Protein AF-A0A660M2G2-F1 (afdb_monomer)

Secondary structure (DSSP, 8-state):
-----TTTT---EEEEEETTEEEEEEPPPHHHHHHHHHHHHHHHT---HHHHHHHHHHHHHHHHTTEEEESS---HHHHHHTS-HHHHHHHHHHHHHHHT--

Sequence (102 aa):
MAKYNLTSSLDKTFTFSIEDKEFLFTKPTVRQAREMARLFSAAQKDEDPDMQSQKSQEAMREVYSFITSMGHNESIEDVLDNQTVDVQAAFGEMMKKELSLE

Mean predicted aligned error: 5.32 Å

Radius of gyration: 15.84 Å; Cα contacts (8 Å, |Δi|>4): 84; chains: 1; bounding box: 38×45×36 Å

Structure (mmCIF, N/CA/C/O backbone):
data_AF-A0A660M2G2-F1
#
_entry.id   AF-A0A660M2G2-F1
#
loop_
_atom_site.group_PDB
_atom_site.id
_atom_site.type_symbol
_atom_site.label_atom_id
_atom_site.label_alt_id
_atom_site.label_comp_id
_atom_site.label_asym_id
_atom_site.label_entity_id
_atom_site.label_seq_id
_atom_site.pdbx_PDB_ins_code
_atom_site.Cartn_x
_atom_site.Cartn_y
_atom_site.Cartn_z
_atom_site.occupancy
_atom_site.B_iso_or_equiv
_atom_site.auth_seq_id
_atom_site.auth_comp_id
_atom_site.auth_asym_id
_atom_site.auth_atom_id
_atom_site.pdbx_PDB_model_num
ATOM 1 N N . MET A 1 1 ? -22.060 29.637 18.675 1.00 53.06 1 MET A N 1
ATOM 2 C CA . MET A 1 1 ? -21.253 29.139 17.538 1.00 53.06 1 MET A CA 1
ATOM 3 C C . MET A 1 1 ? -21.219 27.623 17.605 1.00 53.06 1 MET A C 1
ATOM 5 O O . MET A 1 1 ? -20.928 27.099 18.673 1.00 53.06 1 MET A O 1
ATOM 9 N N . ALA A 1 2 ? -21.558 26.928 16.519 1.00 68.31 2 ALA A N 1
ATOM 10 C CA . ALA A 1 2 ? -21.431 25.473 16.459 1.00 68.31 2 ALA A CA 1
ATOM 11 C C . ALA A 1 2 ? -19.943 25.077 16.403 1.00 68.31 2 ALA A C 1
ATOM 13 O O . ALA A 1 2 ? -19.175 25.684 15.657 1.00 68.31 2 ALA A O 1
ATOM 14 N N . LYS A 1 3 ? -19.530 24.088 17.207 1.00 77.31 3 LYS A N 1
ATOM 15 C CA . LYS A 1 3 ? -18.204 23.457 17.114 1.00 77.31 3 LYS A CA 1
ATOM 16 C C . LYS A 1 3 ? -18.304 22.281 16.146 1.00 77.31 3 LYS A C 1
ATOM 18 O O . LYS A 1 3 ? -18.980 21.306 16.451 1.00 77.31 3 LYS A O 1
ATOM 23 N N . TYR A 1 4 ? -17.620 22.369 15.011 1.00 78.12 4 TYR A N 1
ATOM 24 C CA . TYR A 1 4 ? -17.513 21.268 14.056 1.00 78.12 4 TYR A CA 1
ATOM 25 C C . TYR A 1 4 ? -16.245 20.462 14.345 1.00 78.12 4 TYR A C 1
ATOM 27 O O . TYR A 1 4 ? -15.155 21.030 14.421 1.00 78.12 4 TYR A O 1
ATOM 35 N N . ASN A 1 5 ? -16.383 19.145 14.515 1.00 80.44 5 ASN A N 1
ATOM 36 C CA . ASN A 1 5 ? -15.255 18.221 14.571 1.00 80.44 5 ASN A CA 1
ATOM 37 C C . ASN A 1 5 ? -15.125 17.531 13.208 1.00 80.44 5 ASN A C 1
ATOM 39 O O . ASN A 1 5 ? -15.932 16.676 12.866 1.00 80.44 5 ASN A O 1
ATOM 43 N N . LEU A 1 6 ? -14.102 17.897 12.438 1.00 77.44 6 LEU A N 1
ATOM 44 C CA . LEU A 1 6 ? -13.861 17.343 11.099 1.00 77.44 6 LEU A CA 1
ATOM 45 C C . LEU A 1 6 ? -13.279 15.917 11.117 1.00 77.44 6 LEU A C 1
ATOM 47 O O . LEU A 1 6 ? -13.040 15.349 10.062 1.00 77.44 6 LEU A O 1
ATOM 51 N N . THR A 1 7 ? -13.018 15.343 12.296 1.00 76.50 7 THR A N 1
ATOM 52 C CA . THR A 1 7 ? -12.345 14.038 12.450 1.00 76.50 7 THR A CA 1
ATOM 53 C C . THR A 1 7 ? -13.248 12.925 12.970 1.00 76.50 7 THR A C 1
ATOM 55 O O . THR A 1 7 ? -12.849 11.766 12.951 1.00 76.50 7 THR A O 1
ATOM 58 N N . SER A 1 8 ? -14.452 13.252 13.445 1.00 62.78 8 SER A N 1
ATOM 59 C CA . SER A 1 8 ? -15.318 12.308 14.164 1.00 62.78 8 SER A CA 1
ATOM 60 C C . SER A 1 8 ? -15.969 11.233 13.290 1.00 62.78 8 SER A C 1
ATOM 62 O O . SER A 1 8 ? -16.504 10.278 13.836 1.00 62.78 8 SER A O 1
ATOM 64 N N . SER A 1 9 ? -15.936 11.378 11.965 1.00 60.97 9 SER A N 1
ATOM 65 C CA . SER A 1 9 ? -16.553 10.447 11.008 1.00 60.97 9 SER A CA 1
ATOM 66 C C . SER A 1 9 ? -15.579 9.950 9.936 1.00 60.97 9 SER A C 1
ATOM 68 O O . SER A 1 9 ? -16.017 9.487 8.889 1.00 60.97 9 SER A O 1
ATOM 70 N N . LEU A 1 10 ? -14.270 10.126 10.142 1.00 77.50 10 LEU A N 1
ATOM 71 C CA . LEU A 1 10 ? -13.261 9.722 9.166 1.00 77.50 10 LEU A CA 1
ATOM 72 C C . LEU A 1 10 ? -12.646 8.384 9.569 1.00 77.50 10 LEU A C 1
ATOM 74 O O . LEU A 1 10 ? -11.945 8.307 10.581 1.00 77.50 10 LEU A O 1
ATOM 78 N N . ASP A 1 11 ? -12.855 7.365 8.737 1.00 78.38 11 ASP A N 1
ATOM 79 C CA . ASP A 1 11 ? -12.156 6.088 8.850 1.00 78.38 11 ASP A CA 1
ATOM 80 C C . ASP A 1 11 ? -10.677 6.291 8.525 1.00 78.38 11 ASP A C 1
ATOM 82 O O . ASP A 1 11 ? -10.302 6.560 7.379 1.00 78.38 11 ASP A O 1
ATOM 86 N N . LYS A 1 12 ? -9.840 6.201 9.564 1.00 84.50 12 LYS A N 1
ATOM 87 C CA . LYS A 1 12 ? -8.380 6.384 9.492 1.00 84.50 12 LYS A CA 1
ATOM 88 C C . LYS A 1 12 ? -7.648 5.130 9.032 1.00 84.50 12 LYS A C 1
ATOM 90 O O . LYS A 1 12 ? -6.474 5.207 8.685 1.00 84.50 12 LYS A O 1
ATOM 95 N N . THR A 1 13 ? -8.326 3.994 9.060 1.00 90.88 13 THR A N 1
ATOM 96 C CA . THR A 1 13 ? -7.760 2.684 8.768 1.00 90.88 13 THR A CA 1
ATOM 97 C C . THR A 1 13 ? -8.769 1.844 8.004 1.00 90.88 13 THR A C 1
ATOM 99 O O . THR A 1 13 ? -9.972 2.026 8.187 1.00 90.88 13 THR A O 1
ATOM 102 N N . PHE A 1 14 ? -8.288 0.904 7.202 1.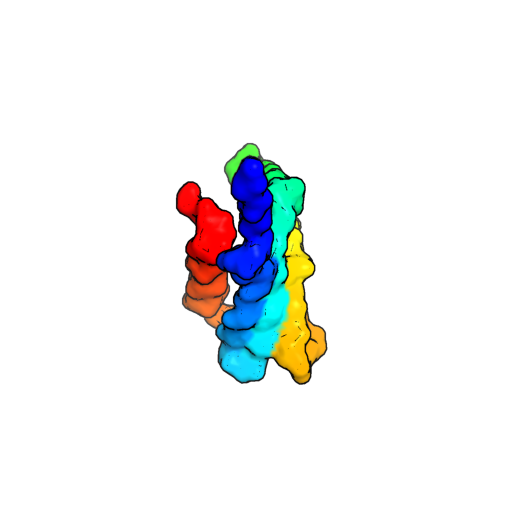00 91.44 14 PHE A N 1
ATOM 103 C CA . PHE A 1 14 ? -9.103 -0.181 6.660 1.00 91.44 14 PHE A CA 1
ATOM 104 C C . PHE A 1 14 ? -8.306 -1.484 6.697 1.00 91.44 14 PHE A C 1
ATOM 106 O O . PHE A 1 14 ? -7.076 -1.459 6.745 1.00 91.44 14 PHE A O 1
ATOM 113 N N . THR A 1 15 ? -9.006 -2.611 6.685 1.00 94.75 15 THR A N 1
ATOM 114 C CA . THR A 1 15 ? -8.395 -3.944 6.686 1.00 94.75 15 THR A CA 1
ATOM 115 C C . THR A 1 15 ? -8.659 -4.608 5.343 1.00 94.75 15 THR A C 1
ATOM 117 O O . THR A 1 15 ? -9.736 -4.436 4.770 1.00 94.75 15 THR A O 1
ATOM 120 N N . PHE A 1 16 ? -7.688 -5.358 4.841 1.00 94.88 16 PHE A N 1
ATOM 121 C CA . PHE A 1 16 ? -7.817 -6.175 3.638 1.00 94.88 16 PHE A CA 1
ATOM 122 C C . PHE A 1 16 ? -7.056 -7.487 3.824 1.00 94.88 16 PHE A C 1
ATOM 124 O O . PHE A 1 16 ? -6.247 -7.610 4.744 1.00 94.88 16 PHE A O 1
ATOM 131 N N . SER A 1 17 ? -7.311 -8.466 2.961 1.00 95.62 17 SER A N 1
ATOM 132 C CA . SER A 1 17 ? -6.593 -9.735 2.982 1.00 95.62 17 SER A CA 1
ATOM 133 C C . SER A 1 17 ? -6.055 -10.108 1.609 1.00 95.62 17 SER A C 1
ATOM 135 O O . SER A 1 17 ? -6.618 -9.744 0.574 1.00 95.62 17 SER A O 1
ATOM 137 N N . ILE A 1 18 ? -4.952 -10.846 1.623 1.00 94.69 18 ILE A N 1
ATOM 138 C CA . ILE A 1 18 ? -4.418 -11.563 0.471 1.00 94.69 18 ILE A CA 1
ATOM 139 C C . ILE A 1 18 ? -4.367 -13.024 0.899 1.00 94.69 18 ILE A C 1
ATOM 141 O O . ILE A 1 18 ? -3.614 -13.376 1.803 1.00 94.69 18 ILE A O 1
ATOM 145 N N . GLU A 1 19 ? -5.220 -13.848 0.289 1.00 90.69 19 GLU A N 1
ATOM 146 C CA . GLU A 1 19 ? -5.443 -15.237 0.709 1.00 90.69 19 GLU A CA 1
ATOM 147 C C . GLU A 1 19 ? -5.870 -15.316 2.190 1.00 90.69 19 GLU A C 1
ATOM 149 O O . GLU A 1 19 ? -6.913 -14.769 2.557 1.00 90.69 19 GLU A O 1
ATOM 154 N N . ASP A 1 20 ? -5.091 -15.990 3.034 1.00 92.25 20 ASP A N 1
ATOM 155 C CA . ASP A 1 20 ? -5.307 -16.154 4.473 1.00 92.25 20 ASP A CA 1
ATOM 156 C C . ASP A 1 20 ? -4.566 -15.110 5.333 1.00 92.25 20 ASP A C 1
ATOM 158 O O . ASP A 1 20 ? -4.630 -15.169 6.562 1.00 92.25 20 ASP A O 1
ATOM 162 N N . LYS A 1 21 ? -3.890 -14.136 4.708 1.00 95.75 21 LYS A N 1
ATOM 163 C CA . LYS A 1 21 ? -3.090 -13.106 5.388 1.00 95.75 21 LYS A CA 1
ATOM 164 C C . LYS A 1 21 ? -3.839 -11.783 5.447 1.00 95.75 21 LYS A C 1
ATOM 166 O O . LYS A 1 21 ? -4.189 -11.213 4.413 1.00 95.75 21 LYS A O 1
ATOM 171 N N . GLU A 1 22 ? -4.082 -11.289 6.657 1.00 97.12 22 GLU A N 1
ATOM 172 C CA . GLU A 1 22 ? -4.783 -10.029 6.906 1.00 97.12 22 GLU A CA 1
ATOM 173 C C . GLU A 1 22 ? -3.819 -8.869 7.167 1.00 97.12 22 GLU A C 1
ATOM 175 O O . GLU A 1 22 ? -2.819 -8.989 7.876 1.00 97.12 22 GLU A O 1
ATOM 180 N N . PHE A 1 23 ? -4.176 -7.696 6.654 1.00 97.50 23 PHE A N 1
ATOM 181 C CA . PHE A 1 23 ? -3.381 -6.483 6.748 1.00 97.50 23 PHE A CA 1
ATOM 182 C C . PHE A 1 23 ? -4.237 -5.286 7.148 1.00 97.50 23 PHE A C 1
ATOM 184 O O . PHE A 1 23 ? -5.361 -5.115 6.675 1.00 97.50 23 PHE A O 1
ATOM 191 N N . LEU A 1 24 ? -3.668 -4.407 7.970 1.00 96.06 24 LEU A N 1
ATOM 192 C CA . LEU A 1 24 ? -4.238 -3.112 8.319 1.00 96.06 24 LEU A CA 1
ATOM 193 C C . LEU A 1 24 ? -3.530 -2.015 7.528 1.00 96.06 24 LEU A C 1
ATOM 195 O O . LEU A 1 24 ? -2.337 -1.789 7.722 1.00 96.06 24 LEU A O 1
ATOM 199 N N . PHE A 1 25 ? -4.271 -1.280 6.706 1.00 94.81 25 PHE A N 1
ATOM 200 C CA . PHE A 1 25 ? -3.793 -0.040 6.112 1.00 94.81 25 PHE A CA 1
ATOM 201 C C . PHE A 1 25 ? -4.131 1.150 7.009 1.00 94.81 25 PHE A C 1
ATOM 203 O O . PHE A 1 25 ? -5.280 1.320 7.426 1.00 94.81 25 PHE A O 1
ATOM 210 N N . THR A 1 26 ? -3.152 2.018 7.257 1.00 93.06 26 THR A N 1
ATOM 211 C CA . THR A 1 26 ? -3.350 3.295 7.952 1.00 93.06 26 THR A CA 1
ATOM 212 C C . THR A 1 26 ? -3.253 4.452 6.971 1.00 93.06 26 THR A C 1
ATOM 214 O O . THR A 1 26 ? -2.203 4.688 6.380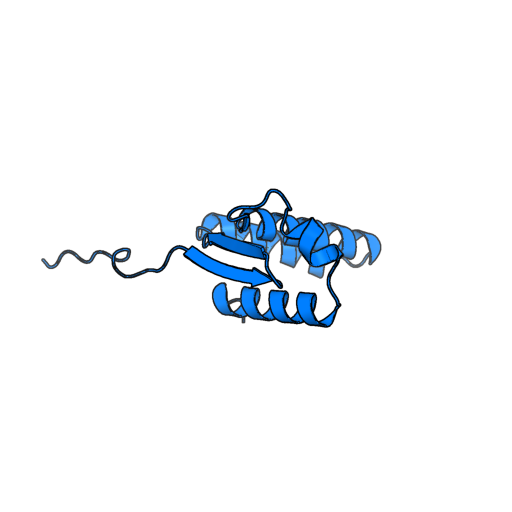 1.00 93.06 26 THR A O 1
ATOM 217 N N . LYS A 1 27 ? -4.337 5.221 6.822 1.00 90.31 27 LYS A N 1
ATOM 218 C CA . LYS A 1 27 ? -4.376 6.338 5.873 1.00 90.31 27 LYS A CA 1
ATOM 219 C C . LYS A 1 27 ? -3.302 7.380 6.214 1.00 90.31 27 LYS A C 1
ATOM 221 O O . LYS A 1 27 ? -3.244 7.836 7.362 1.00 90.31 27 LYS A O 1
ATOM 226 N N . PRO A 1 28 ? -2.473 7.789 5.235 1.00 89.44 28 PRO A N 1
ATOM 227 C CA . PRO A 1 28 ? -1.403 8.743 5.472 1.00 89.44 28 PRO A CA 1
ATOM 228 C C . PRO A 1 28 ? -1.962 10.126 5.808 1.00 89.44 28 PRO A C 1
ATOM 230 O O . PRO A 1 28 ? -3.052 10.524 5.389 1.00 89.44 28 PRO A O 1
ATOM 233 N N . THR A 1 29 ? -1.176 10.917 6.532 1.00 88.50 29 THR A N 1
ATOM 234 C CA . THR A 1 29 ? -1.450 12.354 6.662 1.00 88.50 29 THR A CA 1
ATOM 235 C C . THR A 1 29 ? -1.254 13.068 5.321 1.00 88.50 29 THR A C 1
ATOM 237 O O . THR A 1 29 ? -0.507 12.607 4.462 1.00 88.50 29 THR A O 1
ATOM 240 N N . VAL A 1 30 ? -1.821 14.272 5.159 1.00 87.12 30 VAL A N 1
ATOM 241 C CA . VAL A 1 30 ? -1.593 15.112 3.961 1.00 87.12 30 VAL A CA 1
ATOM 242 C C . VAL A 1 30 ? -0.100 15.335 3.683 1.00 87.12 30 VAL A C 1
ATOM 244 O O . VAL A 1 30 ? 0.310 15.417 2.529 1.00 87.12 30 VAL A O 1
ATOM 247 N N . ARG A 1 31 ? 0.731 15.433 4.731 1.00 88.25 31 ARG A N 1
ATOM 248 C CA . ARG A 1 31 ? 2.185 15.586 4.581 1.00 88.25 31 ARG A CA 1
ATOM 249 C C . ARG A 1 31 ? 2.814 14.341 3.950 1.00 88.25 31 ARG A C 1
ATOM 251 O O . ARG A 1 31 ? 3.564 14.488 2.996 1.00 88.25 31 ARG A O 1
ATOM 258 N N . GLN A 1 32 ? 2.464 13.159 4.451 1.00 90.25 32 GLN A N 1
ATOM 259 C CA . GLN A 1 32 ? 2.950 11.874 3.937 1.00 90.25 32 GLN A CA 1
ATOM 260 C C . GLN A 1 32 ? 2.435 11.592 2.519 1.00 90.25 32 GLN A C 1
ATOM 262 O O . GLN A 1 32 ? 3.207 11.221 1.645 1.00 90.25 32 GLN A O 1
ATOM 267 N N . ALA A 1 33 ? 1.163 11.885 2.233 1.00 87.12 33 ALA A N 1
ATOM 268 C CA . ALA A 1 33 ? 0.612 11.733 0.885 1.00 87.12 33 ALA A CA 1
ATOM 269 C C . ALA A 1 33 ? 1.335 12.619 -0.152 1.00 87.12 33 ALA A C 1
ATOM 271 O O . ALA A 1 33 ? 1.578 12.195 -1.280 1.00 87.12 33 ALA A O 1
ATOM 272 N N . ARG A 1 34 ? 1.731 13.846 0.225 1.00 87.44 34 ARG A N 1
ATOM 273 C CA . ARG A 1 34 ? 2.545 14.727 -0.637 1.00 87.44 34 ARG A CA 1
ATOM 274 C C . ARG A 1 34 ? 3.946 14.174 -0.886 1.00 87.44 34 ARG A C 1
ATOM 276 O O . ARG A 1 34 ? 4.490 14.382 -1.967 1.00 87.44 34 ARG A O 1
ATOM 283 N N . GLU A 1 35 ? 4.528 13.516 0.107 1.00 89.94 35 GLU A N 1
ATOM 284 C CA . GLU A 1 35 ? 5.834 12.869 -0.006 1.00 89.94 35 GLU A CA 1
ATOM 285 C C . GLU A 1 35 ? 5.773 11.673 -0.960 1.00 89.94 35 GLU A C 1
ATOM 287 O O . GLU A 1 35 ? 6.520 11.648 -1.936 1.00 89.94 35 GLU A O 1
ATOM 292 N N . MET A 1 36 ? 4.782 10.792 -0.800 1.00 87.12 36 MET A N 1
ATOM 293 C CA . MET A 1 36 ? 4.497 9.714 -1.754 1.00 87.12 36 MET A CA 1
ATOM 294 C C . MET A 1 36 ? 4.312 10.245 -3.182 1.00 87.12 36 MET A C 1
ATOM 296 O O . MET A 1 36 ? 4.970 9.781 -4.111 1.00 87.12 36 MET A O 1
ATOM 300 N N . ALA A 1 37 ? 3.468 11.266 -3.375 1.00 86.31 37 ALA A N 1
ATOM 301 C CA . ALA A 1 37 ? 3.240 11.857 -4.695 1.00 86.31 37 ALA A CA 1
ATOM 302 C C . ALA A 1 37 ? 4.531 12.417 -5.319 1.00 86.31 37 ALA A C 1
ATOM 304 O O . ALA A 1 37 ? 4.724 12.332 -6.536 1.00 86.31 37 ALA A O 1
ATOM 305 N N . ARG A 1 38 ? 5.437 12.965 -4.498 1.00 89.81 38 ARG A N 1
ATOM 306 C CA . ARG A 1 38 ? 6.756 13.427 -4.943 1.00 89.81 38 ARG A CA 1
ATOM 307 C C . ARG A 1 38 ? 7.637 12.262 -5.395 1.00 89.81 38 ARG A C 1
ATOM 309 O O . ARG A 1 38 ? 8.278 12.407 -6.434 1.00 89.81 38 ARG A O 1
ATOM 316 N N . LEU A 1 39 ? 7.658 11.147 -4.663 1.00 89.25 39 LEU A N 1
ATOM 317 C CA . LEU A 1 39 ? 8.420 9.946 -5.032 1.00 89.25 39 LEU A CA 1
ATOM 318 C C . LEU A 1 39 ? 7.914 9.356 -6.356 1.00 89.25 39 LEU A C 1
ATOM 320 O O . LEU A 1 39 ? 8.696 9.196 -7.292 1.00 89.25 39 LEU A O 1
ATOM 324 N N . PHE A 1 40 ? 6.598 9.167 -6.499 1.00 86.38 40 PHE A N 1
ATOM 325 C CA . PHE A 1 40 ? 5.998 8.698 -7.755 1.00 86.38 40 PHE A CA 1
ATOM 326 C C . PHE A 1 40 ? 6.264 9.653 -8.927 1.00 86.38 40 PHE A C 1
ATOM 328 O O . PHE A 1 40 ? 6.621 9.217 -10.019 1.00 86.38 40 PHE A O 1
ATOM 335 N N . SER A 1 41 ? 6.163 10.967 -8.705 1.00 87.62 41 SER A N 1
ATOM 336 C CA . SER A 1 41 ? 6.483 11.964 -9.737 1.00 87.62 41 SER A CA 1
ATOM 337 C C . SER A 1 41 ? 7.958 11.933 -10.140 1.00 87.62 41 SER A C 1
ATOM 339 O O . SER A 1 41 ? 8.281 12.188 -11.298 1.00 87.62 41 SER A O 1
ATOM 341 N N . ALA A 1 42 ? 8.862 11.671 -9.193 1.00 88.56 42 ALA A N 1
ATOM 342 C CA . ALA A 1 42 ? 10.290 11.556 -9.466 1.00 88.56 42 ALA A CA 1
ATOM 343 C C . ALA A 1 42 ? 10.615 10.290 -10.268 1.00 88.56 42 ALA A C 1
ATOM 345 O O . ALA A 1 42 ? 11.502 10.344 -11.115 1.00 88.56 42 ALA A O 1
ATOM 346 N N . ALA A 1 43 ? 9.886 9.196 -10.036 1.00 87.94 43 ALA A N 1
ATOM 347 C CA . ALA A 1 43 ? 9.998 7.970 -10.820 1.00 87.94 43 ALA A CA 1
ATOM 348 C C . ALA A 1 43 ? 9.492 8.156 -12.261 1.00 87.94 43 ALA A C 1
ATOM 350 O O . ALA A 1 43 ? 10.149 7.750 -13.212 1.00 87.94 43 ALA A O 1
ATOM 351 N N . GLN A 1 44 ? 8.352 8.829 -12.447 1.00 85.25 44 GLN A N 1
ATOM 352 C CA . GLN A 1 44 ? 7.762 9.046 -13.778 1.00 85.25 44 GLN A CA 1
ATOM 353 C C . GLN A 1 44 ? 8.572 9.986 -14.678 1.00 85.25 44 GLN A C 1
ATOM 355 O O . GLN A 1 44 ? 8.488 9.881 -15.897 1.00 85.25 44 GLN A O 1
ATOM 360 N N . LYS A 1 45 ? 9.309 10.933 -14.090 1.00 88.94 45 LYS A N 1
ATOM 361 C CA . LYS A 1 45 ? 10.103 11.930 -14.827 1.00 88.94 45 LYS A CA 1
ATOM 362 C C . LYS A 1 45 ? 11.506 11.453 -15.190 1.00 88.94 45 LYS A C 1
ATOM 364 O O . LYS A 1 45 ? 12.236 12.218 -15.814 1.00 88.94 45 LYS A O 1
ATOM 369 N N . ASP A 1 46 ? 11.901 10.264 -14.746 1.00 87.81 46 ASP A N 1
ATOM 370 C CA . ASP A 1 46 ? 13.195 9.702 -15.107 1.00 87.81 46 ASP A CA 1
ATOM 3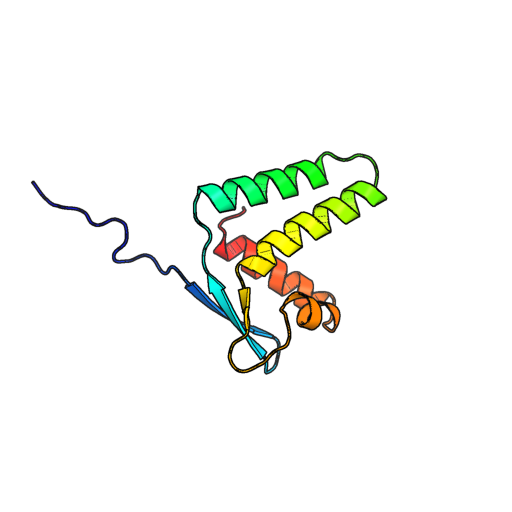71 C C . ASP A 1 46 ? 13.131 9.070 -16.498 1.00 87.81 46 ASP A C 1
ATOM 373 O O . ASP A 1 46 ? 12.182 8.352 -16.812 1.00 87.81 46 ASP A O 1
ATOM 377 N N . GLU A 1 47 ? 14.121 9.371 -17.333 1.00 88.31 47 GLU A N 1
ATOM 378 C CA . GLU A 1 47 ? 14.217 8.847 -18.700 1.00 88.31 47 GLU A CA 1
ATOM 379 C C . GLU A 1 47 ? 15.010 7.534 -18.749 1.00 88.31 47 GLU A C 1
ATOM 381 O O . GLU A 1 47 ? 14.902 6.790 -19.724 1.00 88.31 47 GLU A O 1
ATOM 386 N N . ASP A 1 48 ? 15.792 7.240 -17.704 1.00 92.38 48 ASP A N 1
ATOM 387 C CA . ASP A 1 48 ? 16.530 5.989 -17.570 1.00 92.38 48 ASP A CA 1
ATOM 388 C C . ASP A 1 48 ? 15.597 4.892 -17.011 1.00 92.38 48 ASP A C 1
ATOM 390 O O . ASP A 1 48 ? 15.108 5.029 -15.884 1.00 92.38 48 ASP A O 1
ATOM 394 N N . PRO A 1 49 ? 15.345 3.795 -17.756 1.00 89.56 49 PRO A N 1
ATOM 395 C CA . PRO A 1 49 ? 14.463 2.716 -17.311 1.00 89.56 49 PRO A CA 1
ATOM 396 C C . PRO A 1 49 ? 14.895 2.056 -15.996 1.00 89.56 49 PRO A C 1
ATOM 398 O O . PRO A 1 49 ? 14.040 1.690 -15.184 1.00 89.56 49 PRO A O 1
ATOM 401 N N . ASP A 1 50 ? 16.202 1.922 -15.758 1.00 91.12 50 ASP A N 1
ATOM 402 C CA . ASP A 1 50 ? 16.723 1.281 -14.550 1.00 91.12 50 ASP A CA 1
ATOM 403 C C . ASP A 1 50 ? 16.516 2.195 -13.335 1.00 91.12 50 ASP A C 1
ATOM 405 O O . ASP A 1 50 ? 16.070 1.743 -12.272 1.00 91.12 50 ASP A O 1
ATOM 409 N N . MET A 1 51 ? 16.747 3.502 -13.497 1.00 90.75 51 MET A N 1
ATOM 410 C CA . MET A 1 51 ? 16.476 4.480 -12.436 1.00 90.75 51 MET A CA 1
ATOM 411 C C . MET A 1 51 ? 14.979 4.691 -12.200 1.00 90.75 51 MET A C 1
ATOM 413 O O . MET A 1 51 ? 14.551 4.819 -11.049 1.00 90.75 51 MET A O 1
ATOM 417 N N . GLN A 1 52 ? 14.166 4.687 -13.256 1.00 87.25 52 GLN A N 1
ATOM 418 C CA . GLN A 1 52 ? 12.709 4.734 -13.155 1.00 87.25 52 GLN A CA 1
ATOM 419 C C . GLN A 1 52 ? 12.179 3.541 -12.354 1.00 87.25 52 GLN A C 1
ATOM 421 O O . GLN A 1 52 ? 11.331 3.719 -11.473 1.00 87.25 52 GLN A O 1
ATOM 426 N N . SER A 1 53 ? 12.695 2.340 -12.623 1.00 87.50 53 SER A N 1
ATOM 427 C CA . SER A 1 53 ? 12.328 1.121 -11.900 1.00 87.50 53 SER A CA 1
ATOM 428 C C . SER A 1 53 ? 12.698 1.218 -10.417 1.00 87.50 53 SER A C 1
ATOM 430 O O . SER A 1 53 ? 11.828 1.059 -9.557 1.00 87.50 53 SER A O 1
ATOM 432 N N . GLN A 1 54 ? 13.9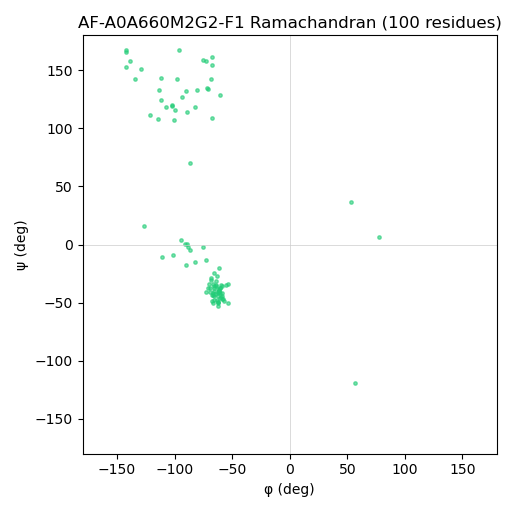41 1.600 -10.094 1.00 89.50 54 GLN A N 1
ATOM 433 C CA . GLN A 1 54 ? 14.378 1.784 -8.702 1.00 89.50 54 GLN A CA 1
ATOM 434 C C . GLN A 1 54 ? 13.529 2.810 -7.943 1.00 89.50 54 GLN A C 1
ATOM 436 O O . GLN A 1 54 ? 13.076 2.541 -6.830 1.00 89.50 54 GLN A O 1
ATOM 441 N N . LYS A 1 55 ? 13.264 3.973 -8.543 1.00 89.19 55 LYS A N 1
ATOM 442 C CA . LYS A 1 55 ? 12.445 5.022 -7.913 1.00 89.19 55 LYS A CA 1
ATOM 443 C C . LYS A 1 55 ? 10.989 4.601 -7.743 1.00 89.19 55 LYS A C 1
ATOM 445 O O . LYS A 1 55 ? 10.349 4.987 -6.768 1.00 89.19 55 LYS A O 1
ATOM 450 N N . SER A 1 56 ? 10.459 3.806 -8.672 1.00 85.69 56 SER A N 1
ATOM 451 C CA . SER A 1 56 ? 9.108 3.247 -8.553 1.00 85.69 56 SER A CA 1
ATOM 452 C C . SER A 1 56 ? 9.022 2.263 -7.386 1.00 85.69 56 SER A C 1
ATOM 454 O O . SER A 1 56 ? 8.055 2.301 -6.628 1.00 85.69 56 SER A O 1
ATOM 456 N N . GLN A 1 57 ? 10.052 1.433 -7.191 1.00 87.25 57 GLN A N 1
ATOM 457 C CA . GLN A 1 57 ? 10.145 0.539 -6.034 1.00 87.25 57 GLN A CA 1
ATOM 458 C C . GLN A 1 57 ? 10.260 1.314 -4.717 1.00 87.25 57 GLN A C 1
ATOM 460 O O . GLN A 1 57 ? 9.580 0.977 -3.752 1.00 87.25 57 GLN A O 1
ATOM 465 N N . GLU A 1 58 ? 11.061 2.382 -4.673 1.00 89.31 58 GLU A N 1
ATOM 466 C CA . GLU A 1 58 ? 11.160 3.257 -3.497 1.00 89.31 58 GLU A CA 1
ATOM 467 C C . GLU A 1 58 ? 9.804 3.887 -3.146 1.00 89.31 58 GLU A C 1
ATOM 469 O O . GLU A 1 58 ? 9.373 3.843 -1.993 1.00 89.31 58 GLU A O 1
ATOM 474 N N . ALA A 1 59 ? 9.083 4.398 -4.148 1.00 86.94 59 ALA A N 1
ATOM 475 C CA . ALA A 1 59 ? 7.743 4.945 -3.957 1.00 86.94 59 ALA A CA 1
ATOM 476 C C . ALA A 1 59 ? 6.749 3.891 -3.435 1.00 86.94 59 ALA A C 1
ATOM 478 O O . ALA A 1 59 ? 5.924 4.195 -2.574 1.00 86.94 59 ALA A O 1
ATOM 479 N N . MET A 1 60 ? 6.837 2.646 -3.916 1.00 86.44 60 MET A N 1
ATOM 480 C CA . MET A 1 60 ? 5.999 1.542 -3.435 1.00 86.44 60 MET A CA 1
ATOM 481 C C . MET A 1 60 ? 6.347 1.108 -2.010 1.00 86.44 60 MET A C 1
ATOM 483 O O . MET A 1 60 ? 5.439 0.852 -1.221 1.00 86.44 60 MET A O 1
ATOM 487 N N . ARG A 1 61 ? 7.628 1.097 -1.633 1.00 89.06 61 ARG A N 1
ATOM 488 C CA . ARG A 1 61 ? 8.041 0.826 -0.247 1.00 89.06 61 ARG A CA 1
ATOM 489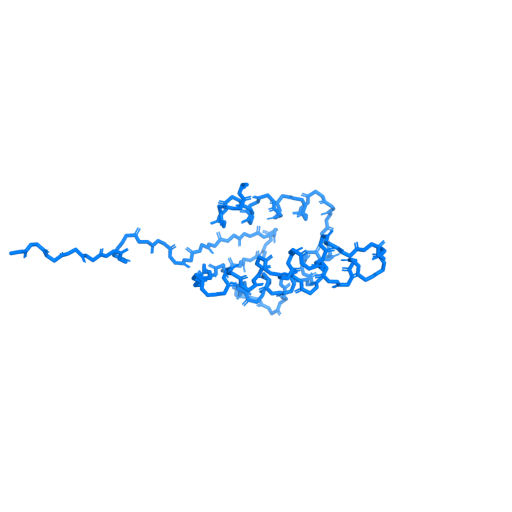 C C . ARG A 1 61 ? 7.482 1.845 0.733 1.00 89.06 61 ARG A C 1
ATOM 491 O O . ARG A 1 61 ? 7.055 1.469 1.823 1.00 89.06 61 ARG A O 1
ATOM 498 N N . GLU A 1 62 ? 7.416 3.112 0.334 1.00 90.00 62 GLU A N 1
ATOM 499 C CA . GLU A 1 62 ? 6.764 4.134 1.150 1.00 90.00 62 GLU A CA 1
ATOM 500 C C . GLU A 1 62 ? 5.277 3.807 1.358 1.00 90.00 62 GLU A C 1
ATOM 502 O O . GLU A 1 62 ? 4.780 3.921 2.475 1.00 90.00 62 GLU A O 1
ATOM 507 N N . VAL A 1 63 ? 4.572 3.311 0.334 1.00 88.44 63 VAL A N 1
ATOM 508 C CA . VAL A 1 63 ? 3.179 2.843 0.478 1.00 88.44 63 VAL A CA 1
ATOM 509 C C . VAL A 1 63 ? 3.086 1.661 1.447 1.00 88.44 63 VAL A C 1
ATOM 511 O O . VAL A 1 63 ? 2.210 1.646 2.314 1.00 88.44 63 VAL A O 1
ATOM 514 N N . TYR A 1 64 ? 3.996 0.692 1.341 1.00 92.44 64 TYR A N 1
ATOM 515 C CA . TYR A 1 64 ? 4.037 -0.477 2.223 1.00 92.44 64 TYR A CA 1
ATOM 516 C C . TYR A 1 64 ? 4.293 -0.116 3.688 1.00 92.44 64 TYR A C 1
ATOM 518 O O . TYR A 1 64 ? 3.801 -0.813 4.571 1.00 92.44 64 TYR A O 1
ATOM 526 N N . SER A 1 65 ? 4.964 1.006 3.968 1.00 92.44 65 SER A N 1
ATOM 527 C CA . SER A 1 65 ? 5.182 1.489 5.341 1.00 92.44 65 SER A CA 1
ATOM 528 C C . SER A 1 65 ? 3.885 1.807 6.106 1.00 92.44 65 SER A C 1
ATOM 530 O O . SER A 1 65 ? 3.877 1.834 7.338 1.00 92.44 65 SER A O 1
ATOM 532 N N . PHE A 1 66 ? 2.775 2.015 5.389 1.00 93.56 66 PHE A N 1
ATOM 533 C CA . PHE A 1 66 ? 1.449 2.254 5.962 1.00 93.56 66 PHE A CA 1
ATOM 534 C C . PHE A 1 66 ? 0.644 0.972 6.203 1.00 93.56 66 PHE A C 1
ATOM 536 O O . PHE A 1 66 ? -0.503 1.052 6.656 1.00 93.56 66 PHE A O 1
ATOM 543 N N . ILE A 1 67 ? 1.216 -0.192 5.887 1.00 95.75 67 ILE A N 1
ATOM 544 C CA . ILE A 1 67 ? 0.565 -1.496 5.967 1.00 95.75 67 ILE A CA 1
ATOM 545 C C . ILE A 1 67 ? 1.205 -2.317 7.083 1.00 95.75 67 ILE A C 1
ATOM 547 O O . ILE A 1 67 ? 2.406 -2.575 7.080 1.00 95.75 67 ILE A O 1
ATOM 551 N N . THR A 1 68 ? 0.379 -2.775 8.018 1.00 96.00 68 THR A N 1
ATOM 552 C CA . THR A 1 68 ? 0.801 -3.614 9.144 1.00 96.00 68 THR A CA 1
ATOM 553 C C . THR A 1 68 ? 0.184 -5.000 9.011 1.00 96.00 68 THR A C 1
ATOM 555 O O . THR A 1 68 ? -1.022 -5.113 8.786 1.00 96.00 68 THR A O 1
ATOM 558 N N . SER A 1 69 ? 0.981 -6.056 9.183 1.00 95.69 69 SER A N 1
ATOM 559 C CA . SER A 1 69 ? 0.485 -7.435 9.219 1.00 95.69 69 SER A CA 1
ATOM 560 C C . SER A 1 69 ? -0.361 -7.703 10.467 1.00 95.69 69 SER A C 1
ATOM 562 O O . SER A 1 69 ? -0.061 -7.222 11.565 1.00 95.69 69 SER A O 1
ATOM 564 N N . MET A 1 70 ? -1.428 -8.487 10.316 1.00 95.81 70 MET A N 1
ATOM 565 C CA . MET A 1 70 ? -2.337 -8.837 11.407 1.00 95.81 70 MET A CA 1
ATOM 566 C C . MET A 1 70 ? -2.257 -10.332 11.706 1.00 95.81 70 MET A C 1
ATOM 568 O O . MET A 1 70 ? -2.733 -11.167 10.949 1.00 95.81 70 MET A O 1
ATOM 572 N N . GLY A 1 71 ? -1.648 -10.682 12.841 1.00 92.81 71 GLY A N 1
ATOM 573 C CA . GLY A 1 71 ? -1.570 -12.079 13.287 1.00 92.81 71 GLY A CA 1
ATOM 574 C C . GLY A 1 71 ? -0.514 -12.936 12.576 1.00 92.81 71 GLY A C 1
ATOM 575 O O . GLY A 1 71 ? -0.431 -14.129 12.856 1.00 92.81 71 GLY A O 1
ATOM 576 N N . HIS A 1 72 ? 0.323 -12.345 11.719 1.00 94.50 72 HIS A N 1
ATOM 577 C CA . HIS A 1 72 ? 1.471 -12.994 11.078 1.00 94.50 72 HIS A CA 1
ATOM 578 C C . HIS A 1 72 ? 2.671 -12.038 10.965 1.00 94.50 72 HIS A C 1
ATOM 580 O O . HIS A 1 72 ? 2.544 -10.828 11.163 1.00 94.50 72 HIS A O 1
ATOM 586 N N . ASN A 1 73 ? 3.848 -12.589 10.646 1.00 93.25 73 ASN A N 1
ATOM 587 C CA . ASN A 1 73 ? 5.113 -11.840 10.593 1.00 93.25 73 ASN A CA 1
ATOM 588 C C . ASN A 1 73 ? 5.559 -11.459 9.173 1.00 93.25 73 ASN A C 1
ATOM 590 O O . ASN A 1 73 ? 6.539 -10.738 9.022 1.00 93.25 73 ASN A O 1
ATOM 594 N N . GLU A 1 74 ? 4.888 -11.974 8.144 1.00 94.31 74 GLU A N 1
ATOM 595 C CA . GLU A 1 74 ? 5.234 -11.676 6.751 1.00 94.31 74 GLU A CA 1
ATOM 596 C C . GLU A 1 74 ? 4.860 -10.239 6.377 1.00 94.31 74 GLU A C 1
ATOM 598 O O . GLU A 1 74 ? 3.755 -9.782 6.689 1.00 94.31 74 GLU A O 1
ATOM 603 N N . SER A 1 75 ? 5.780 -9.541 5.705 1.00 94.25 75 SER A N 1
ATOM 604 C CA . SER A 1 75 ? 5.545 -8.188 5.208 1.00 94.25 75 SER A CA 1
ATOM 605 C C . SER A 1 75 ? 4.645 -8.205 3.970 1.00 94.25 75 SER A C 1
ATOM 607 O O . SER A 1 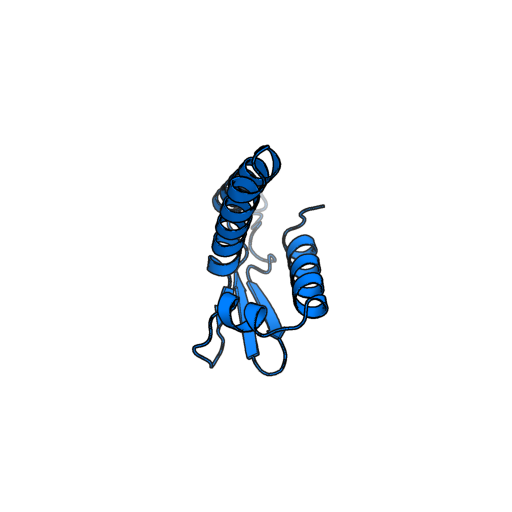75 ? 4.542 -9.212 3.272 1.00 94.25 75 SER A O 1
ATOM 609 N N . ILE A 1 76 ? 3.993 -7.079 3.669 1.00 94.88 76 ILE A N 1
ATOM 610 C CA . ILE A 1 76 ? 3.184 -6.970 2.449 1.00 94.88 76 ILE A CA 1
ATOM 611 C C . ILE A 1 76 ? 4.038 -7.087 1.173 1.00 94.88 76 ILE A C 1
ATOM 613 O O . ILE A 1 76 ? 3.551 -7.631 0.189 1.00 94.88 76 ILE A O 1
ATOM 617 N N . GLU A 1 77 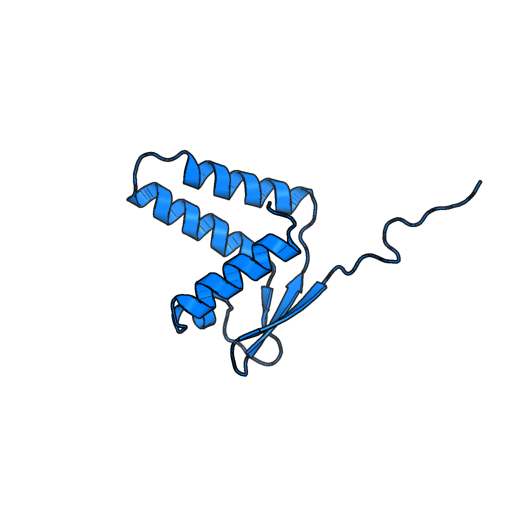? 5.300 -6.634 1.203 1.00 93.56 77 GLU A N 1
ATOM 618 C CA . GLU A 1 77 ? 6.258 -6.768 0.089 1.00 93.56 77 GLU A CA 1
ATOM 619 C C . GLU A 1 77 ? 6.512 -8.254 -0.195 1.00 93.56 77 GLU A C 1
ATOM 621 O O . GLU A 1 77 ? 6.233 -8.719 -1.297 1.00 93.56 77 GLU A O 1
ATOM 626 N N . ASP A 1 78 ? 6.887 -9.026 0.832 1.00 93.69 78 ASP A N 1
ATOM 627 C CA . ASP A 1 78 ? 7.142 -10.467 0.694 1.00 93.69 78 ASP A CA 1
ATOM 628 C C . ASP A 1 78 ? 5.892 -11.237 0.255 1.00 93.69 78 ASP A C 1
ATOM 630 O O . ASP A 1 78 ? 5.971 -12.188 -0.527 1.00 93.69 78 ASP A O 1
ATOM 634 N N . VAL A 1 79 ? 4.719 -10.853 0.769 1.0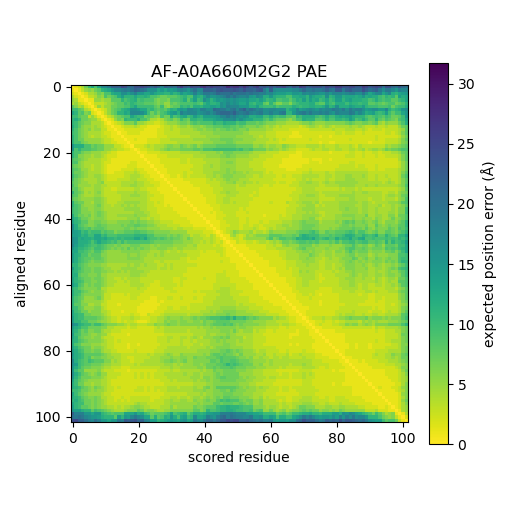0 94.75 79 VAL A N 1
ATOM 635 C CA . VAL A 1 79 ? 3.467 -11.501 0.382 1.00 94.75 79 VAL A CA 1
ATOM 636 C C . VAL A 1 79 ? 3.164 -11.212 -1.078 1.00 94.75 79 VAL A C 1
ATOM 638 O O . VAL A 1 79 ? 2.956 -12.169 -1.812 1.00 94.75 79 VAL A O 1
ATOM 641 N N . LEU A 1 80 ? 3.196 -9.954 -1.525 1.00 92.88 80 LEU A N 1
ATOM 642 C CA . LEU A 1 80 ? 2.908 -9.581 -2.915 1.00 92.88 80 LEU A CA 1
ATOM 643 C C . LEU A 1 80 ? 3.915 -10.160 -3.918 1.00 92.88 80 LEU A C 1
ATOM 645 O O . LEU A 1 80 ? 3.504 -10.523 -5.022 1.00 92.88 80 LEU A O 1
ATOM 649 N N . ASP A 1 81 ? 5.191 -10.289 -3.555 1.00 91.19 81 ASP A N 1
ATOM 650 C CA . ASP A 1 81 ? 6.230 -10.8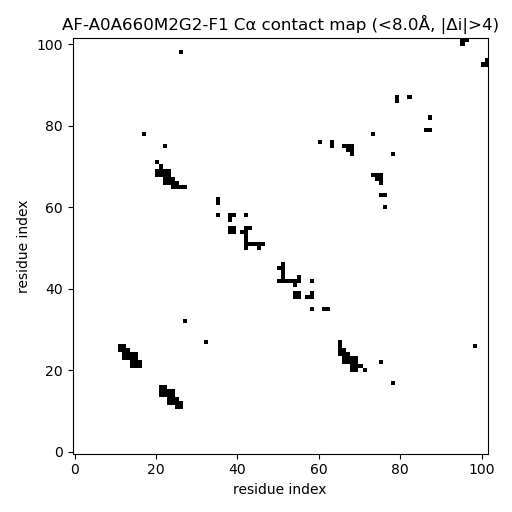76 -4.417 1.00 91.19 81 ASP A CA 1
ATOM 651 C C . ASP A 1 81 ? 6.000 -12.370 -4.698 1.00 91.19 81 ASP A C 1
ATOM 653 O O . ASP A 1 81 ? 6.428 -12.886 -5.732 1.00 91.19 81 ASP A O 1
ATOM 657 N N . ASN A 1 82 ? 5.279 -13.064 -3.813 1.00 93.31 82 ASN A N 1
ATOM 658 C CA . ASN A 1 82 ? 4.890 -14.464 -3.995 1.00 93.31 82 ASN A CA 1
ATOM 659 C C . ASN A 1 82 ? 3.526 -14.638 -4.692 1.00 93.31 82 ASN A C 1
ATOM 661 O O . ASN A 1 82 ? 3.084 -15.771 -4.890 1.00 93.31 82 ASN A O 1
ATOM 665 N N . GLN A 1 83 ? 2.848 -13.546 -5.056 1.00 93.06 83 GLN A N 1
ATOM 666 C CA . GLN A 1 83 ? 1.530 -13.585 -5.692 1.00 93.06 83 GLN A CA 1
ATOM 667 C C . GLN A 1 83 ? 1.609 -13.487 -7.216 1.00 93.06 83 GLN A C 1
ATOM 669 O O . GLN A 1 83 ? 2.627 -13.146 -7.816 1.00 93.06 83 GLN A O 1
ATOM 674 N N . THR A 1 84 ? 0.484 -13.780 -7.867 1.00 92.19 84 THR A N 1
ATOM 675 C CA . THR A 1 84 ? 0.351 -13.586 -9.313 1.00 92.19 84 THR A CA 1
ATOM 676 C C . THR A 1 84 ? 0.255 -12.100 -9.673 1.00 92.19 84 THR A C 1
ATOM 678 O O . THR A 1 84 ? -0.158 -11.264 -8.865 1.00 92.19 84 THR A O 1
ATOM 681 N N . VAL A 1 85 ? 0.581 -11.778 -10.929 1.00 90.06 85 VAL A N 1
ATOM 682 C CA . VAL A 1 85 ? 0.492 -10.411 -11.474 1.00 90.06 85 VAL A CA 1
ATOM 683 C C . VAL A 1 85 ? -0.916 -9.822 -11.306 1.00 90.06 85 VAL A C 1
ATOM 685 O O . VAL A 1 85 ? -1.048 -8.635 -11.019 1.00 90.06 85 VAL A O 1
ATOM 688 N N . ASP A 1 86 ? -1.964 -10.646 -11.407 1.00 92.69 86 ASP A N 1
ATOM 689 C CA . ASP A 1 86 ? -3.354 -10.202 -11.249 1.00 92.69 86 ASP A CA 1
ATOM 690 C C . ASP A 1 86 ? -3.655 -9.724 -9.819 1.00 92.69 86 ASP A C 1
ATOM 692 O O . ASP A 1 86 ? -4.359 -8.731 -9.633 1.00 92.69 86 ASP A O 1
ATOM 696 N N . VAL A 1 87 ? -3.084 -10.374 -8.797 1.00 92.06 87 VAL A N 1
ATOM 697 C CA . VAL A 1 87 ? -3.229 -9.938 -7.397 1.00 92.06 87 VAL A CA 1
ATOM 698 C C . VAL A 1 87 ? -2.487 -8.626 -7.162 1.00 92.06 87 VAL A C 1
ATOM 700 O O . VAL A 1 87 ? -3.027 -7.730 -6.512 1.00 92.06 87 VAL A O 1
ATOM 703 N N . GLN A 1 88 ? -1.285 -8.468 -7.725 1.00 89.75 88 GLN A N 1
ATOM 704 C CA . GLN A 1 88 ? -0.551 -7.202 -7.640 1.00 89.75 88 GLN A CA 1
ATOM 705 C C . GLN A 1 88 ? -1.311 -6.057 -8.328 1.00 89.75 88 GLN A C 1
ATOM 707 O O . GLN A 1 88 ? -1.390 -4.952 -7.785 1.00 89.75 88 GLN A O 1
ATOM 712 N N . ALA A 1 89 ? -1.922 -6.319 -9.488 1.00 88.94 89 ALA A N 1
ATOM 713 C CA . ALA A 1 89 ? -2.762 -5.350 -10.185 1.00 88.94 89 ALA A CA 1
ATOM 714 C C . ALA A 1 89 ? -3.996 -4.965 -9.351 1.00 88.94 89 ALA A C 1
ATOM 716 O O . ALA A 1 89 ? -4.250 -3.775 -9.151 1.00 88.94 89 ALA A O 1
ATOM 717 N N . ALA A 1 90 ? -4.706 -5.951 -8.792 1.00 92.69 90 ALA A N 1
ATOM 718 C CA . ALA A 1 90 ? -5.868 -5.724 -7.933 1.00 92.69 90 ALA A CA 1
ATOM 719 C C . ALA A 1 90 ? -5.512 -4.935 -6.660 1.00 92.69 90 ALA A C 1
ATOM 721 O O . ALA A 1 90 ? -6.233 -4.010 -6.278 1.00 92.69 90 ALA A O 1
ATOM 722 N N . PHE A 1 91 ? -4.373 -5.244 -6.033 1.00 91.81 91 PHE A N 1
ATOM 723 C CA . PHE A 1 91 ? -3.841 -4.468 -4.914 1.00 91.81 91 PHE A CA 1
ATOM 724 C C . PHE A 1 91 ? -3.588 -3.010 -5.323 1.00 91.81 91 PHE A C 1
ATOM 726 O O . PHE A 1 91 ? -4.024 -2.085 -4.636 1.00 91.81 91 PHE A O 1
ATOM 733 N N . GLY A 1 92 ? -2.947 -2.787 -6.474 1.00 88.50 92 GLY A N 1
ATOM 734 C CA . GLY A 1 92 ? -2.701 -1.446 -7.004 1.00 88.50 92 GLY A CA 1
ATOM 735 C C . GLY A 1 92 ? -3.985 -0.645 -7.246 1.00 88.50 92 GLY A C 1
ATOM 736 O O . GLY A 1 92 ? -4.047 0.538 -6.903 1.00 88.50 92 GLY A O 1
ATOM 737 N N . GLU A 1 93 ? -5.027 -1.270 -7.794 1.00 89.44 93 GLU A N 1
ATOM 738 C CA . GLU A 1 93 ? -6.337 -0.634 -7.997 1.00 89.44 93 GLU A CA 1
ATOM 739 C C . GLU A 1 93 ? -7.032 -0.285 -6.677 1.00 89.44 93 GLU A C 1
ATOM 741 O O . GLU A 1 93 ? -7.532 0.834 -6.522 1.00 89.44 93 GLU A O 1
ATOM 746 N N . MET A 1 94 ? -7.011 -1.201 -5.703 1.00 91.00 94 MET A N 1
ATOM 747 C CA . MET A 1 94 ? -7.536 -0.953 -4.358 1.00 91.00 94 MET A CA 1
ATOM 748 C C . MET A 1 94 ? -6.851 0.264 -3.725 1.00 91.00 94 MET A C 1
ATOM 750 O O . MET A 1 94 ? -7.524 1.179 -3.248 1.00 91.00 94 MET A O 1
ATOM 754 N N . MET A 1 95 ? -5.518 0.310 -3.772 1.00 87.88 95 MET A N 1
ATOM 755 C CA . MET A 1 95 ? -4.739 1.405 -3.196 1.00 87.88 95 MET A CA 1
ATOM 756 C C . MET A 1 95 ? -5.034 2.749 -3.866 1.00 87.88 95 MET A C 1
ATOM 758 O O . MET A 1 95 ? -5.191 3.752 -3.168 1.00 87.88 95 MET A O 1
ATOM 762 N N . LYS A 1 96 ? -5.166 2.790 -5.198 1.00 83.38 96 LYS A N 1
ATOM 763 C CA . LYS A 1 96 ? -5.543 4.016 -5.926 1.00 83.38 96 LYS A CA 1
ATOM 764 C C . LYS A 1 96 ? -6.909 4.538 -5.493 1.00 83.38 96 LYS A C 1
ATOM 766 O O . LYS A 1 96 ? -7.044 5.730 -5.213 1.00 83.38 96 LYS A O 1
ATOM 771 N N . LYS A 1 97 ? -7.896 3.644 -5.390 1.00 84.88 97 LYS A N 1
ATOM 772 C CA . LYS A 1 97 ? -9.258 3.984 -4.969 1.00 84.88 97 LYS A CA 1
ATOM 773 C C . LYS A 1 97 ? -9.288 4.536 -3.543 1.00 84.88 97 LYS A C 1
ATOM 775 O O . LYS A 1 97 ? -9.857 5.601 -3.312 1.00 84.88 97 LYS A O 1
ATOM 780 N N . GLU A 1 98 ? -8.645 3.854 -2.599 1.00 82.62 98 GLU A N 1
ATOM 781 C CA . GLU A 1 98 ? -8.639 4.259 -1.185 1.00 82.62 98 GLU A CA 1
ATOM 782 C C . GLU A 1 98 ? -7.854 5.553 -0.932 1.00 82.62 98 GLU A C 1
ATOM 784 O O . GLU A 1 98 ? -8.203 6.335 -0.045 1.00 82.62 98 GLU A O 1
ATOM 789 N N . LEU A 1 99 ? -6.817 5.818 -1.731 1.00 76.12 99 LEU A N 1
ATOM 790 C CA . LEU A 1 99 ? -6.025 7.046 -1.646 1.00 76.12 99 LEU A CA 1
ATOM 791 C C . LEU A 1 99 ? -6.576 8.197 -2.498 1.00 76.12 99 LEU A C 1
ATOM 793 O O . LEU A 1 99 ? -6.020 9.294 -2.443 1.00 76.12 99 LEU A O 1
ATOM 797 N N . SER A 1 100 ? -7.667 7.978 -3.244 1.00 69.62 100 SER A N 1
ATOM 798 C CA . SER A 1 100 ? -8.239 8.965 -4.177 1.00 69.62 100 SER A CA 1
ATOM 799 C C . SER A 1 100 ? -7.206 9.499 -5.183 1.00 69.62 100 SER A C 1
ATOM 801 O O . SER A 1 100 ? -7.203 10.682 -5.521 1.00 69.62 100 SER A O 1
ATOM 803 N N . LEU A 1 101 ? -6.297 8.626 -5.622 1.00 59.00 101 LEU A N 1
ATOM 804 C CA . LEU A 1 101 ? -5.325 8.901 -6.678 1.00 59.00 101 LEU A CA 1
ATOM 805 C C . LEU A 1 101 ? -5.990 8.589 -8.030 1.00 59.00 101 LEU A C 1
ATOM 807 O O . LEU A 1 101 ? -5.678 7.568 -8.643 1.00 59.00 101 LEU A O 1
ATOM 811 N N . GLU A 1 102 ? -6.959 9.413 -8.439 1.00 42.16 102 GLU A N 1
ATOM 812 C CA . GLU A 1 102 ? -7.507 9.421 -9.811 1.00 42.16 102 GLU A CA 1
ATOM 813 C C . GLU A 1 102 ? -6.682 10.319 -10.740 1.00 42.16 102 GLU A C 1
ATOM 815 O O . GLU A 1 102 ? -6.306 11.439 -10.316 1.00 42.16 102 GLU A O 1
#

pLDDT: mean 87.55, std 9.24, range [42.16, 97.5]

Solvent-accessible surface area (backbone atoms only — not comparable to full-atom values): 6085 Å² total; per-residue (Å²): 134,89,85,83,70,93,63,82,84,58,82,56,57,53,74,52,67,62,89,94,46,39,34,39,39,47,66,70,52,75,69,53,50,52,50,45,53,49,34,45,51,56,16,71,71,44,86,48,68,68,60,19,50,53,34,42,50,52,30,48,51,60,58,49,72,37,50,42,56,52,96,55,88,67,50,70,66,65,53,52,74,75,47,55,71,67,56,51,50,51,50,52,52,52,51,31,62,77,66,68,64,124

Foldseek 3Di:
DDDDDPPPPDDQWDWDDDVPWIKIAGQDDPVLLVVLVVLLVVLVPDPDPVSSVVSVVVSVVSRQVRMDTDPDDDGPVRVVVPDDPVVVVVVVVVVCVVNVVD

Nearest PDB structures (foldseek):
  7z51-assembly1_A  TM=8.219E-01  e=9.605E+00  Tick-borne encephalitis virus (WESTERN SUBTYPE)
  2xko-assembly1_C  TM=3.640E-01  e=4.687E+00  Synechococcus elongatus PCC 7942 = FACHB-805